Protein AF-A0A9Q0QW93-F1 (afdb_monomer_lite)

Radius of gyration: 27.36 Å; chains: 1; bounding box: 45×61×78 Å

Structure (mmCIF, N/CA/C/O backbone):
data_AF-A0A9Q0QW93-F1
#
_entry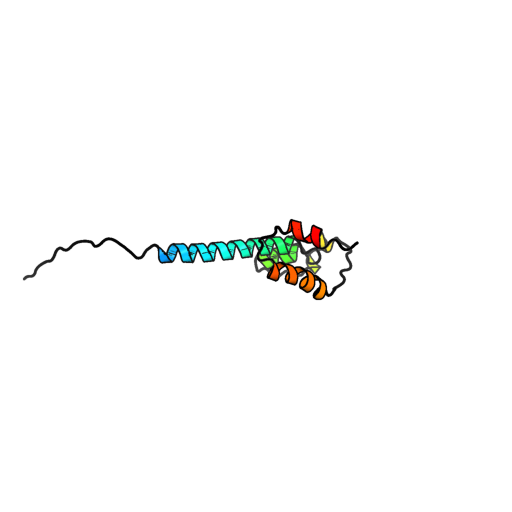.id   AF-A0A9Q0QW93-F1
#
loop_
_atom_site.group_PDB
_atom_site.id
_atom_site.type_symbol
_atom_site.label_atom_id
_atom_site.label_alt_id
_atom_site.label_comp_id
_atom_site.label_asym_id
_atom_site.label_entity_id
_atom_site.label_seq_id
_atom_site.pdbx_PDB_ins_code
_atom_site.Cartn_x
_atom_site.Cartn_y
_atom_site.Cartn_z
_atom_site.occupancy
_atom_site.B_iso_or_equiv
_atom_site.auth_seq_id
_atom_site.auth_comp_id
_atom_site.auth_asym_id
_atom_site.auth_atom_id
_atom_site.pdbx_PDB_model_num
ATOM 1 N N . MET A 1 1 ? 16.710 42.861 65.617 1.00 35.97 1 MET A N 1
ATOM 2 C CA . MET A 1 1 ? 15.443 43.367 65.050 1.00 35.97 1 MET A CA 1
ATOM 3 C C . MET A 1 1 ? 14.893 42.211 64.227 1.00 35.97 1 MET A C 1
ATOM 5 O O . MET A 1 1 ? 15.490 41.897 63.212 1.00 35.97 1 MET A O 1
ATOM 9 N N . SER A 1 2 ? 14.147 41.300 64.857 1.00 29.30 2 SER A N 1
ATOM 10 C CA . SER A 1 2 ? 12.666 41.293 64.875 1.00 29.30 2 SER A CA 1
ATOM 11 C C . SER A 1 2 ? 12.144 41.102 63.437 1.00 29.30 2 SER A C 1
ATOM 13 O O . SER A 1 2 ? 12.436 41.940 62.599 1.00 29.30 2 SER A O 1
ATOM 15 N N . SER A 1 3 ? 11.455 40.022 63.054 1.00 41.31 3 SER A N 1
ATOM 16 C CA . SER A 1 3 ? 10.348 39.364 63.760 1.00 41.31 3 SER A CA 1
ATOM 17 C C . SER A 1 3 ? 10.026 37.962 63.190 1.00 41.31 3 SER A C 1
ATOM 19 O O . SER A 1 3 ? 10.265 37.717 62.013 1.00 41.31 3 SER A O 1
ATOM 21 N N . GLN A 1 4 ? 9.510 37.084 64.070 1.00 38.50 4 GLN A N 1
ATOM 22 C CA . GLN A 1 4 ? 8.444 36.049 63.939 1.00 38.50 4 GLN A CA 1
ATOM 23 C C . GLN A 1 4 ? 8.010 35.645 62.505 1.00 38.50 4 GLN A C 1
ATOM 25 O O . GLN A 1 4 ? 7.741 36.512 61.690 1.00 38.50 4 GLN A O 1
ATOM 30 N N . GLY A 1 5 ? 7.859 34.378 62.095 1.00 37.66 5 GLY A N 1
ATOM 31 C CA . GLY A 1 5 ? 7.349 33.178 62.775 1.00 37.66 5 GLY A CA 1
ATOM 32 C C . GLY A 1 5 ? 5.989 32.786 62.158 1.00 37.66 5 GLY A C 1
ATOM 33 O O . GLY A 1 5 ? 5.157 33.670 62.029 1.00 37.66 5 GLY A O 1
ATOM 34 N N . VAL A 1 6 ? 5.782 31.515 61.761 1.00 33.12 6 VAL A N 1
ATOM 35 C CA . VAL A 1 6 ? 4.508 30.739 61.789 1.00 33.12 6 VAL A CA 1
ATOM 36 C C . VAL A 1 6 ? 4.752 29.327 61.229 1.00 33.12 6 VAL A C 1
ATOM 38 O O . VAL A 1 6 ? 5.350 29.140 60.172 1.00 33.12 6 VAL A O 1
ATOM 41 N N . ILE A 1 7 ? 4.290 28.342 61.994 1.00 46.88 7 ILE A N 1
ATOM 42 C CA . ILE A 1 7 ? 4.125 26.928 61.653 1.00 46.88 7 ILE A CA 1
ATOM 43 C C . ILE A 1 7 ? 2.704 26.790 61.102 1.00 46.88 7 ILE A C 1
ATOM 45 O O . ILE A 1 7 ? 1.801 27.250 61.784 1.00 46.88 7 ILE A O 1
ATOM 49 N N . GLU A 1 8 ? 2.482 26.122 59.970 1.00 30.92 8 GLU A N 1
ATOM 50 C CA . GLU A 1 8 ? 1.272 25.307 59.741 1.00 30.92 8 GLU A CA 1
ATOM 51 C C . GLU A 1 8 ? 1.501 24.405 58.517 1.00 30.92 8 GLU A C 1
ATOM 53 O O . GLU A 1 8 ? 1.900 24.854 57.448 1.00 30.92 8 GLU A O 1
ATOM 58 N N . GLN A 1 9 ? 1.625 23.101 58.757 1.00 39.78 9 GLN A N 1
ATOM 59 C CA . GLN A 1 9 ? 0.599 22.092 58.474 1.00 39.78 9 GLN A CA 1
ATOM 60 C C . GLN A 1 9 ? 0.320 21.875 56.980 1.00 39.78 9 GLN A C 1
ATOM 62 O O . GLN A 1 9 ? -0.231 22.698 56.261 1.00 39.78 9 GLN A O 1
ATOM 67 N N . SER A 1 10 ? 0.703 20.678 56.542 1.00 46.97 10 SER A N 1
ATOM 68 C CA . SER A 1 10 ? 0.313 20.081 55.273 1.00 46.97 10 SER A CA 1
ATOM 69 C C . SER A 1 10 ? -1.211 19.941 55.177 1.00 46.97 10 SER A C 1
ATOM 71 O O . SER A 1 10 ? -1.831 19.467 56.129 1.00 46.97 10 SER A O 1
ATOM 73 N N . PRO A 1 11 ? -1.789 20.177 53.992 1.00 39.94 11 PRO A N 1
ATOM 74 C CA . PRO A 1 11 ? -2.917 19.399 53.521 1.00 39.94 11 PRO A CA 1
ATOM 75 C C . PRO A 1 11 ? -2.433 18.460 52.415 1.00 39.94 11 PRO A C 1
ATOM 77 O O . PRO A 1 11 ? -1.904 18.874 51.380 1.00 39.94 11 PRO A O 1
ATOM 80 N N . LEU A 1 12 ? -2.631 17.165 52.637 1.00 38.97 12 LEU A N 1
ATOM 81 C CA . LEU A 1 12 ? -2.646 16.171 51.576 1.00 38.97 12 LEU A CA 1
ATOM 82 C C . LEU A 1 12 ? -3.682 16.540 50.493 1.00 38.97 12 LEU A C 1
ATOM 84 O O . LEU A 1 12 ? -4.780 16.993 50.797 1.00 38.97 12 LEU A O 1
ATOM 88 N N . ALA A 1 13 ? -3.342 16.129 49.267 1.00 44.62 13 ALA A N 1
ATOM 89 C CA . ALA A 1 13 ? -4.226 15.699 48.178 1.00 44.62 13 ALA A CA 1
ATOM 90 C C . ALA A 1 13 ? -4.821 16.759 47.226 1.00 44.62 13 ALA A C 1
ATOM 92 O O . ALA A 1 13 ? -5.852 17.362 47.495 1.00 44.62 13 ALA A O 1
ATOM 93 N N . SER A 1 14 ? -4.283 16.794 45.996 1.00 50.50 14 SER A N 1
ATOM 94 C CA . SER A 1 14 ? -4.962 16.310 44.766 1.00 50.50 14 SER A CA 1
ATOM 95 C C . SER A 1 14 ? -4.516 17.103 43.530 1.00 50.50 14 SER A C 1
ATOM 97 O O . SER A 1 14 ? -5.065 18.154 43.234 1.00 50.50 14 SER A O 1
ATOM 99 N N . GLY A 1 15 ? -3.537 16.597 42.771 1.00 51.12 15 GLY A N 1
ATOM 100 C CA . GLY A 1 15 ? -3.145 17.250 41.507 1.00 51.12 15 GLY A CA 1
ATOM 101 C C . GLY A 1 15 ? -2.301 16.423 40.535 1.00 51.12 15 GLY A C 1
ATOM 102 O O . GLY A 1 15 ? -2.210 16.761 39.363 1.00 51.12 15 GLY A O 1
ATOM 103 N N . SER A 1 16 ? -1.728 15.297 40.960 1.00 55.38 16 SER A N 1
ATOM 104 C CA . SER A 1 16 ? -0.788 14.505 40.149 1.00 55.38 16 SER A CA 1
ATOM 105 C C . SER A 1 16 ? -1.412 13.337 39.369 1.00 55.38 16 SER A C 1
ATOM 107 O O . SER A 1 16 ? -0.691 12.591 38.714 1.00 55.38 16 SER A O 1
ATOM 109 N N . ARG A 1 17 ? -2.743 13.158 39.403 1.00 50.44 17 ARG A N 1
ATOM 110 C CA . ARG A 1 17 ? -3.424 12.048 38.699 1.00 50.44 17 ARG A CA 1
ATOM 111 C C . ARG A 1 17 ? -4.004 12.412 37.330 1.00 50.44 17 ARG A C 1
ATOM 113 O O . ARG A 1 17 ? -4.162 11.521 36.505 1.00 50.44 17 ARG A O 1
ATOM 120 N N . GLN A 1 18 ? -4.310 13.683 37.059 1.00 52.62 18 GLN A N 1
ATOM 121 C CA . GLN A 1 18 ? -4.936 14.073 35.783 1.00 52.62 18 GLN A CA 1
ATOM 122 C C . GLN A 1 18 ? -3.947 14.088 34.608 1.00 52.62 18 GLN A C 1
ATOM 124 O O . GLN A 1 18 ? -4.320 13.745 33.489 1.00 52.62 18 GLN A O 1
ATOM 129 N N . THR A 1 19 ? -2.675 14.405 34.854 1.00 56.62 19 THR A N 1
ATOM 130 C CA . THR A 1 19 ? -1.634 14.431 33.816 1.00 56.62 19 THR A CA 1
ATOM 131 C C . THR A 1 19 ? -1.207 13.035 33.359 1.00 56.62 19 THR A C 1
ATOM 133 O O . THR A 1 19 ? -0.885 12.859 32.186 1.00 56.62 19 THR A O 1
ATOM 136 N N . SER A 1 20 ? -1.233 12.019 34.233 1.00 60.72 20 SER A N 1
ATOM 137 C CA . SER A 1 20 ? -0.768 10.673 33.858 1.00 60.72 20 SER A CA 1
ATOM 138 C C . SER A 1 20 ? -1.746 9.934 32.939 1.00 60.72 20 SER A C 1
ATOM 140 O O . SER A 1 20 ? -1.312 9.275 31.996 1.00 60.72 20 SER A O 1
ATOM 142 N N . VAL A 1 21 ? -3.058 10.091 33.149 1.00 64.88 21 VAL A N 1
ATOM 143 C CA . VAL A 1 21 ? -4.094 9.431 3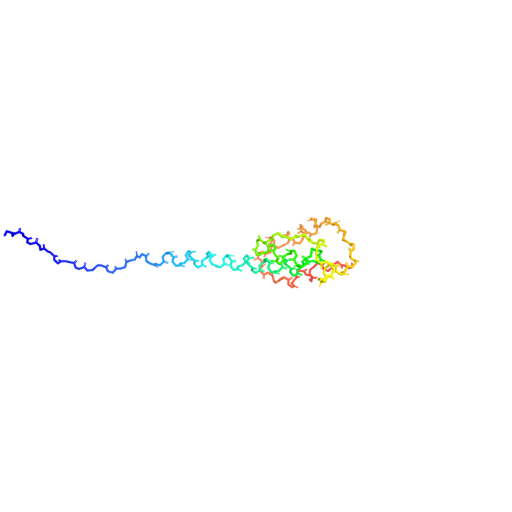2.333 1.00 64.88 21 VAL A CA 1
ATOM 144 C C . VAL A 1 21 ? -4.161 10.036 30.928 1.00 64.88 21 VAL A C 1
ATOM 146 O O . VAL A 1 21 ? -4.205 9.300 29.944 1.00 64.88 21 VAL A O 1
ATOM 149 N N . ALA A 1 22 ? -4.084 11.367 30.818 1.00 70.06 22 ALA A N 1
ATOM 150 C CA . ALA A 1 22 ? -4.048 12.054 29.526 1.00 70.06 22 ALA A CA 1
ATOM 151 C C . ALA A 1 22 ? -2.795 11.685 28.710 1.00 70.06 22 ALA A C 1
ATOM 153 O O . ALA A 1 22 ? -2.885 11.438 27.507 1.00 70.06 22 ALA A O 1
ATOM 154 N N . ASN A 1 23 ? -1.636 11.571 29.368 1.00 75.81 23 ASN A N 1
ATOM 155 C CA . ASN A 1 23 ? -0.408 11.104 28.723 1.00 75.81 23 ASN A CA 1
ATOM 156 C C . ASN A 1 23 ? -0.521 9.642 28.268 1.00 75.81 23 ASN A C 1
ATOM 158 O O . ASN A 1 23 ? -0.104 9.320 27.159 1.00 75.81 23 ASN A O 1
ATOM 162 N N . SER A 1 24 ? -1.135 8.769 29.074 1.00 82.00 24 SER A N 1
ATOM 163 C CA . SER A 1 24 ? -1.350 7.365 28.705 1.00 82.00 24 SER A CA 1
ATOM 164 C C . SER A 1 24 ? -2.247 7.207 27.473 1.00 82.00 24 SER A C 1
ATOM 166 O O . SER A 1 24 ? -1.992 6.324 26.657 1.00 82.00 24 SER A O 1
ATOM 168 N N . GLY A 1 25 ? -3.268 8.058 27.313 1.00 88.56 25 GLY A N 1
ATOM 169 C CA . GLY A 1 25 ? -4.140 8.048 26.133 1.00 88.56 25 GLY A CA 1
ATOM 170 C C . GLY A 1 25 ? -3.397 8.416 24.846 1.00 88.56 25 GLY A C 1
ATOM 171 O O . GLY A 1 25 ? -3.488 7.696 23.857 1.00 88.56 25 GLY A O 1
ATOM 172 N N . ARG A 1 26 ? -2.576 9.474 24.885 1.00 90.56 26 ARG A N 1
ATOM 173 C CA . ARG A 1 26 ? -1.761 9.908 23.732 1.00 90.56 26 ARG A CA 1
ATOM 174 C C . ARG A 1 26 ? -0.716 8.870 23.320 1.00 90.56 26 ARG A C 1
ATOM 176 O O . ARG A 1 26 ? -0.441 8.698 22.134 1.00 90.56 26 ARG A O 1
ATOM 183 N N . ILE A 1 27 ? -0.131 8.178 24.300 1.00 93.69 27 ILE A N 1
ATOM 184 C CA . ILE A 1 27 ? 0.814 7.082 24.048 1.00 93.69 27 ILE A CA 1
ATOM 185 C C . ILE A 1 27 ? 0.100 5.919 23.351 1.00 93.69 27 ILE A C 1
ATOM 187 O O . ILE A 1 27 ? 0.621 5.386 22.376 1.00 93.69 27 ILE A O 1
ATOM 191 N N . LEU A 1 28 ? -1.096 5.544 23.816 1.00 94.62 28 LEU A N 1
ATOM 192 C CA . LEU A 1 28 ? -1.883 4.481 23.193 1.00 94.62 28 LEU A CA 1
ATOM 193 C C . LEU A 1 28 ? -2.241 4.817 21.739 1.00 94.62 28 LEU A C 1
ATOM 195 O O . LEU A 1 28 ? -2.045 3.977 20.869 1.00 94.62 28 LEU A O 1
ATOM 199 N N . GLU A 1 29 ? -2.705 6.037 21.475 1.00 95.19 29 GLU A N 1
ATOM 200 C CA . GLU A 1 29 ? -3.023 6.510 20.122 1.00 95.19 29 GLU A CA 1
ATOM 201 C C . GLU A 1 29 ? -1.801 6.437 19.196 1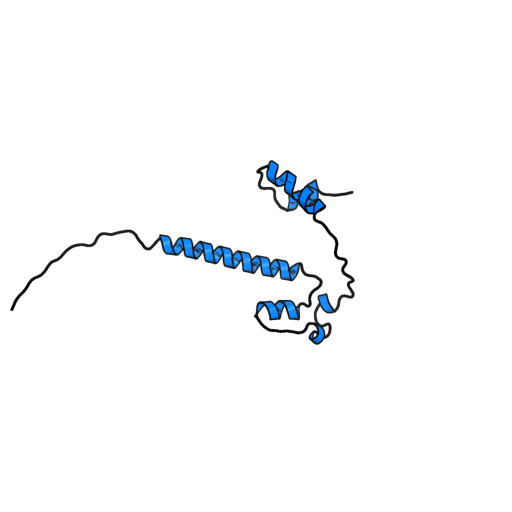.00 95.19 29 GLU A C 1
ATOM 203 O O . GLU A 1 29 ? -1.853 5.808 18.144 1.00 95.19 29 GLU A O 1
ATOM 208 N N . THR A 1 30 ? -0.653 6.949 19.651 1.00 95.75 30 THR A N 1
ATOM 209 C CA . THR A 1 30 ? 0.606 6.879 18.888 1.00 95.75 30 THR A CA 1
ATOM 210 C C . THR A 1 30 ? 1.022 5.432 18.599 1.00 95.75 30 THR A C 1
ATOM 212 O O . THR A 1 30 ? 1.487 5.115 17.504 1.00 95.75 30 THR A O 1
ATOM 215 N N . ASN A 1 31 ? 0.858 4.531 19.571 1.00 96.12 31 ASN A N 1
ATOM 216 C CA . ASN A 1 31 ? 1.181 3.116 19.397 1.00 96.12 31 ASN A CA 1
ATOM 217 C C . ASN A 1 31 ? 0.247 2.437 18.387 1.00 96.12 31 ASN A C 1
ATOM 219 O O . ASN A 1 31 ? 0.712 1.618 17.593 1.00 96.12 31 ASN A O 1
ATOM 223 N N . ILE A 1 32 ? -1.043 2.786 18.398 1.00 97.06 32 ILE A N 1
ATOM 224 C CA . ILE A 1 32 ? -2.023 2.301 17.420 1.00 97.06 32 ILE A CA 1
ATOM 225 C C . ILE A 1 32 ? -1.650 2.793 16.019 1.00 97.06 32 ILE A C 1
ATOM 227 O O . ILE A 1 32 ? -1.566 1.978 15.105 1.00 97.06 32 ILE A O 1
ATOM 231 N N . ASP A 1 33 ? -1.331 4.076 15.853 1.00 96.25 33 ASP A N 1
ATOM 232 C CA . ASP A 1 33 ? -0.916 4.631 14.560 1.00 96.25 33 ASP A CA 1
ATOM 233 C C . ASP A 1 33 ? 0.338 3.944 14.012 1.00 96.25 33 ASP A C 1
ATOM 235 O O . ASP A 1 33 ? 0.417 3.609 12.830 1.00 96.25 33 ASP A O 1
ATOM 239 N N . ASN A 1 34 ? 1.327 3.690 14.872 1.00 95.81 34 ASN A N 1
ATOM 240 C CA . ASN A 1 34 ? 2.546 2.985 14.482 1.00 95.81 34 ASN A CA 1
ATOM 241 C C . ASN A 1 34 ? 2.264 1.544 14.043 1.00 95.81 34 ASN A C 1
ATOM 243 O O . ASN A 1 34 ? 2.837 1.081 13.055 1.00 95.81 34 ASN A O 1
ATOM 247 N N . LEU A 1 35 ? 1.363 0.848 14.740 1.00 97.44 35 LEU A N 1
ATOM 248 C CA . LEU A 1 35 ? 0.925 -0.486 14.341 1.00 97.44 35 LEU A CA 1
ATOM 249 C C . LEU A 1 35 ? 0.216 -0.451 12.983 1.00 97.44 35 LEU A C 1
ATOM 251 O O . LEU A 1 35 ? 0.549 -1.245 12.105 1.00 97.44 35 LEU A O 1
ATOM 255 N N . LEU A 1 36 ? -0.718 0.484 12.785 1.00 97.06 36 LEU A N 1
ATOM 256 C CA . LEU A 1 36 ? -1.459 0.623 11.531 1.00 97.06 36 LEU A CA 1
ATOM 257 C C . LEU A 1 36 ? -0.534 0.948 10.352 1.00 97.06 36 LEU A C 1
ATOM 259 O O . LEU A 1 36 ? -0.709 0.380 9.279 1.00 97.06 36 LEU A O 1
ATOM 263 N N . ARG A 1 37 ? 0.513 1.759 10.554 1.00 96.44 37 ARG A N 1
ATOM 264 C CA . ARG A 1 37 ? 1.550 1.989 9.531 1.00 96.44 37 ARG A CA 1
ATOM 265 C C . ARG A 1 37 ? 2.264 0.701 9.124 1.00 96.44 37 ARG A C 1
ATOM 267 O O . ARG A 1 37 ? 2.546 0.515 7.943 1.00 96.44 37 ARG A O 1
ATOM 274 N N . MET A 1 38 ? 2.544 -0.191 10.075 1.00 97.81 38 MET A N 1
ATOM 275 C CA . MET A 1 38 ? 3.167 -1.482 9.772 1.00 97.81 38 MET A CA 1
ATOM 276 C C . MET A 1 38 ? 2.206 -2.415 9.022 1.00 97.81 38 MET A C 1
ATOM 278 O O . MET A 1 38 ? 2.629 -3.122 8.112 1.00 97.81 38 MET A O 1
ATOM 282 N N . VAL A 1 39 ? 0.908 -2.380 9.345 1.00 97.62 39 VAL A N 1
ATOM 283 C CA . VAL A 1 39 ? -0.122 -3.100 8.577 1.00 97.62 39 VAL A CA 1
ATOM 284 C C . VAL A 1 39 ? -0.162 -2.589 7.136 1.00 97.62 39 VAL A C 1
ATOM 286 O O . VAL A 1 39 ? -0.022 -3.387 6.214 1.00 97.62 39 VAL A O 1
ATOM 289 N N . SER A 1 40 ? -0.230 -1.269 6.936 1.00 96.88 40 SER A N 1
ATOM 290 C CA . SER A 1 40 ? -0.196 -0.653 5.603 1.00 96.88 40 SER A CA 1
ATOM 291 C C . SER A 1 40 ? 1.071 -1.005 4.820 1.00 96.88 40 SER A C 1
ATOM 293 O O . SER A 1 40 ? 0.997 -1.246 3.619 1.00 96.88 40 SER A O 1
ATOM 295 N N . TYR A 1 41 ? 2.231 -1.072 5.482 1.00 97.56 41 TYR A N 1
ATOM 296 C CA . TYR A 1 41 ? 3.466 -1.541 4.855 1.00 97.56 41 TYR A CA 1
ATOM 297 C C . TYR A 1 41 ? 3.329 -2.983 4.350 1.00 97.56 41 TYR A C 1
ATOM 299 O O . TYR A 1 41 ? 3.668 -3.254 3.201 1.00 97.56 41 TYR A O 1
ATOM 307 N N . CYS A 1 42 ? 2.821 -3.899 5.176 1.00 97.44 42 CYS A N 1
ATOM 308 C CA . CYS A 1 42 ? 2.667 -5.308 4.815 1.00 97.44 42 CYS A CA 1
ATOM 309 C C . CYS A 1 42 ? 1.642 -5.536 3.693 1.00 97.44 42 CYS A C 1
ATOM 311 O O . CYS A 1 42 ? 1.889 -6.356 2.811 1.00 97.44 42 CYS A O 1
ATOM 313 N N . GLU A 1 43 ? 0.511 -4.826 3.724 1.00 95.75 43 GLU A N 1
ATOM 314 C CA . GLU A 1 43 ? -0.581 -4.978 2.750 1.00 95.75 43 GLU A CA 1
ATOM 315 C C . GLU A 1 43 ? -0.272 -4.342 1.389 1.00 95.75 43 GLU A C 1
ATOM 317 O O . GLU A 1 43 ? -0.835 -4.759 0.382 1.00 95.75 43 GLU A O 1
ATOM 322 N N . ASN A 1 44 ? 0.642 -3.370 1.334 1.00 94.81 44 ASN A N 1
ATOM 323 C CA . ASN A 1 44 ? 1.057 -2.754 0.081 1.00 94.81 44 ASN A CA 1
ATOM 324 C C . ASN A 1 44 ? 1.949 -3.709 -0.728 1.00 94.81 44 ASN A C 1
ATOM 326 O O . ASN A 1 44 ? 3.092 -3.993 -0.362 1.00 94.81 44 ASN A O 1
ATOM 330 N N . ASP A 1 45 ? 1.445 -4.202 -1.849 1.00 93.38 45 ASP A N 1
ATOM 331 C CA . ASP A 1 45 ? 2.139 -5.103 -2.771 1.00 93.38 45 ASP A CA 1
ATOM 332 C C . ASP A 1 45 ? 2.665 -4.403 -4.037 1.00 93.38 45 ASP A C 1
ATOM 334 O O . ASP A 1 45 ? 3.252 -5.061 -4.900 1.00 93.38 45 ASP A O 1
ATOM 338 N N . VAL A 1 46 ? 2.519 -3.075 -4.112 1.00 93.38 46 VAL A N 1
ATOM 339 C CA . VAL A 1 46 ? 2.808 -2.256 -5.298 1.00 93.38 46 VAL A CA 1
ATOM 340 C C . VAL A 1 46 ? 4.083 -1.433 -5.124 1.00 93.38 46 VAL A C 1
ATOM 342 O O . VAL A 1 46 ? 4.999 -1.510 -5.944 1.00 93.38 46 VAL A O 1
ATOM 345 N N . ASP A 1 47 ? 4.173 -0.655 -4.049 1.00 95.62 47 ASP A N 1
ATOM 346 C CA . ASP A 1 47 ? 5.252 0.308 -3.849 1.00 95.62 47 ASP A CA 1
ATOM 347 C C . ASP A 1 47 ? 6.566 -0.377 -3.459 1.00 95.62 47 ASP A C 1
ATOM 349 O O . ASP A 1 47 ? 6.602 -1.407 -2.782 1.00 95.62 47 ASP A O 1
ATOM 353 N N . CYS A 1 48 ? 7.692 0.215 -3.860 1.00 96.94 48 CYS A N 1
ATOM 354 C CA . CYS A 1 48 ? 9.016 -0.305 -3.530 1.00 96.94 48 CYS A CA 1
ATOM 355 C C . CYS A 1 48 ? 9.218 -0.417 -2.007 1.00 96.94 48 CYS A C 1
ATOM 357 O O . CYS A 1 48 ? 9.054 0.558 -1.273 1.00 96.94 48 CYS A O 1
ATOM 359 N N . ARG A 1 49 ? 9.679 -1.579 -1.521 1.00 97.81 49 ARG A N 1
ATOM 360 C CA . ARG A 1 49 ? 9.927 -1.788 -0.083 1.00 97.81 49 ARG A CA 1
ATOM 361 C C . ARG A 1 49 ? 10.981 -0.841 0.481 1.00 97.81 49 ARG A C 1
ATOM 363 O O . ARG A 1 49 ? 10.804 -0.352 1.592 1.00 97.81 49 ARG A O 1
ATOM 370 N N . CYS A 1 50 ? 12.049 -0.577 -0.274 1.00 97.94 50 CYS A N 1
ATOM 371 C CA . CYS A 1 50 ? 13.111 0.342 0.139 1.00 97.94 50 CYS A CA 1
ATOM 372 C C . CYS A 1 50 ? 12.574 1.769 0.265 1.00 97.94 50 CYS A C 1
ATOM 374 O O . CYS A 1 50 ? 12.843 2.439 1.254 1.00 97.94 50 CYS A O 1
ATOM 376 N N . PHE A 1 51 ? 11.749 2.199 -0.693 1.00 98.00 51 PHE A N 1
ATOM 377 C CA . PHE A 1 51 ? 11.089 3.499 -0.635 1.00 98.00 51 PHE A CA 1
ATOM 378 C C . PHE A 1 51 ? 10.218 3.640 0.616 1.00 98.00 51 PHE A C 1
ATOM 380 O O . PHE A 1 51 ? 10.391 4.592 1.370 1.00 98.00 51 PHE A O 1
ATOM 387 N N . LEU A 1 52 ? 9.331 2.673 0.875 1.00 97.94 52 LEU A N 1
ATOM 388 C CA . LEU A 1 52 ? 8.429 2.718 2.029 1.00 97.94 52 LEU A CA 1
ATOM 389 C C . LEU A 1 52 ? 9.183 2.734 3.369 1.00 97.94 52 LEU A C 1
ATOM 391 O O . LEU A 1 52 ? 8.806 3.471 4.278 1.00 97.94 52 LEU A O 1
ATOM 395 N N . GLN A 1 53 ? 10.256 1.946 3.493 1.00 97.69 53 GLN A N 1
ATOM 396 C CA . GLN A 1 53 ? 11.091 1.927 4.699 1.00 97.69 53 GLN A CA 1
ATOM 397 C C . GLN A 1 53 ? 11.799 3.267 4.919 1.00 97.69 53 GLN A C 1
ATOM 399 O O . GLN A 1 53 ? 11.757 3.806 6.020 1.00 97.69 53 GLN A O 1
ATOM 404 N N . LEU A 1 54 ? 12.420 3.828 3.881 1.00 97.81 54 LEU A N 1
ATOM 405 C CA . LEU A 1 54 ? 13.169 5.082 3.988 1.00 97.81 54 LEU A CA 1
ATOM 406 C C . LEU A 1 54 ? 12.232 6.270 4.234 1.00 97.81 54 LEU A C 1
ATOM 408 O O . LEU A 1 54 ? 12.516 7.110 5.086 1.00 97.81 54 LEU A O 1
ATOM 412 N N . LEU A 1 55 ? 11.053 6.270 3.605 1.00 96.69 55 LEU A N 1
ATOM 413 C CA . LEU A 1 55 ? 9.997 7.242 3.877 1.00 96.69 55 LEU A CA 1
ATOM 414 C C . LEU A 1 55 ? 9.562 7.218 5.350 1.00 96.69 55 LEU A C 1
ATOM 416 O O . LEU A 1 55 ? 9.360 8.278 5.939 1.00 96.69 55 LEU A O 1
ATOM 420 N N . HIS A 1 56 ? 9.454 6.034 5.964 1.00 95.38 56 HIS A N 1
ATOM 421 C CA . HIS A 1 56 ? 9.130 5.906 7.389 1.00 95.38 56 HIS A CA 1
ATOM 422 C C . HIS A 1 56 ? 10.172 6.588 8.293 1.00 95.38 56 HIS A C 1
ATOM 424 O O . HIS A 1 56 ? 9.807 7.168 9.314 1.00 95.38 56 HIS A O 1
ATOM 430 N N . PHE A 1 57 ? 11.447 6.583 7.893 1.00 96.94 57 PHE A N 1
ATOM 431 C CA . PHE A 1 57 ? 12.532 7.288 8.586 1.00 96.94 57 PHE A CA 1
ATOM 432 C C . PHE A 1 57 ? 12.699 8.756 8.154 1.00 96.94 57 PHE A C 1
ATOM 434 O O . PHE A 1 57 ? 13.588 9.445 8.651 1.00 96.94 57 PHE A O 1
ATOM 441 N N . GLY A 1 58 ? 11.837 9.263 7.266 1.00 97.00 58 GLY A N 1
ATOM 442 C CA . GLY A 1 58 ? 11.902 10.635 6.756 1.00 97.00 58 GLY A CA 1
ATOM 443 C C . GLY A 1 58 ? 12.977 10.857 5.688 1.00 97.00 58 GLY A C 1
ATOM 444 O O . GLY A 1 58 ? 13.300 12.002 5.369 1.00 97.00 58 GLY A O 1
ATOM 445 N N . GLU A 1 59 ? 13.525 9.784 5.1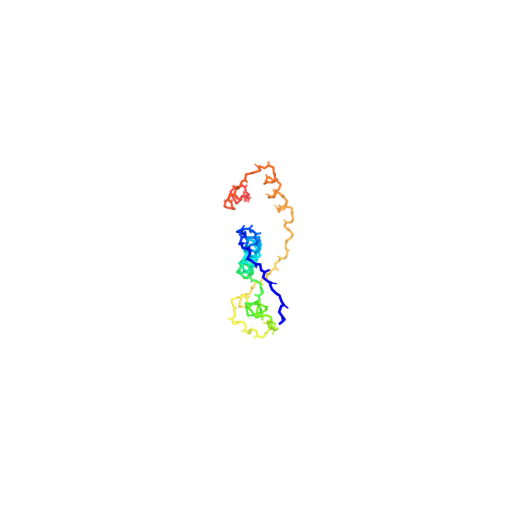21 1.00 97.81 59 GLU A N 1
ATOM 446 C CA . GLU A 1 59 ? 14.523 9.838 4.060 1.00 97.81 59 GLU A CA 1
ATOM 447 C C . GLU A 1 59 ? 13.865 9.843 2.674 1.00 97.81 59 GLU A C 1
ATOM 449 O O . GLU A 1 59 ? 12.860 9.177 2.417 1.00 97.81 59 GLU A O 1
ATOM 454 N N . LYS A 1 60 ? 14.445 10.616 1.749 1.00 96.19 60 LYS A N 1
ATOM 455 C CA . LYS A 1 60 ? 14.008 10.648 0.349 1.00 96.19 60 LYS A CA 1
ATOM 456 C C . LYS A 1 60 ? 14.721 9.547 -0.426 1.00 96.19 60 LYS A C 1
ATOM 458 O O . LYS A 1 60 ? 15.946 9.484 -0.411 1.00 96.19 60 LYS A O 1
ATOM 463 N N . PHE A 1 61 ? 13.960 8.743 -1.157 1.00 97.62 61 PHE A N 1
ATOM 464 C CA . PHE A 1 61 ? 14.483 7.668 -1.992 1.00 97.62 61 PHE A CA 1
ATOM 465 C C . PHE A 1 61 ? 13.719 7.614 -3.312 1.00 97.62 61 PHE A C 1
ATOM 467 O O . PHE A 1 61 ? 12.496 7.734 -3.313 1.00 97.62 61 PHE A O 1
ATOM 474 N N . ASP A 1 62 ? 14.427 7.430 -4.425 1.00 97.44 62 ASP A N 1
ATOM 475 C CA . ASP A 1 62 ? 13.803 7.168 -5.720 1.00 97.44 62 ASP A CA 1
ATOM 476 C C . ASP A 1 62 ? 13.674 5.642 -5.918 1.00 97.44 62 ASP A C 1
ATOM 478 O O . ASP A 1 62 ? 14.695 4.948 -5.983 1.00 97.44 62 ASP A O 1
ATOM 482 N N . PRO A 1 63 ? 12.448 5.090 -6.038 1.00 95.69 63 PRO A N 1
ATOM 483 C CA . PRO A 1 63 ? 12.219 3.672 -6.313 1.00 95.69 63 PRO A CA 1
ATOM 484 C C . PRO A 1 63 ? 12.999 3.119 -7.513 1.00 95.69 63 PRO A C 1
ATOM 486 O O . PRO A 1 63 ? 13.328 1.930 -7.523 1.00 95.69 63 PRO A O 1
ATOM 489 N N . THR A 1 64 ? 13.336 3.950 -8.507 1.00 95.62 64 THR A N 1
ATOM 490 C CA . THR A 1 64 ? 14.141 3.526 -9.664 1.00 95.62 64 THR A CA 1
ATOM 491 C C . THR A 1 64 ? 15.550 3.080 -9.259 1.00 95.62 64 THR A C 1
ATOM 493 O O . THR A 1 64 ? 16.134 2.212 -9.911 1.00 95.62 64 THR A O 1
ATOM 496 N N . ASN A 1 65 ? 16.072 3.578 -8.132 1.00 97.38 65 ASN A N 1
ATOM 497 C CA . ASN A 1 65 ? 17.361 3.174 -7.572 1.00 97.38 65 ASN A CA 1
ATOM 498 C C . ASN A 1 65 ? 17.311 1.846 -6.799 1.00 97.38 65 ASN A C 1
ATOM 500 O O . ASN A 1 65 ? 18.357 1.344 -6.399 1.00 97.38 65 ASN A O 1
ATOM 504 N N . CYS A 1 66 ? 16.136 1.230 -6.613 1.00 97.12 66 CYS A N 1
ATOM 505 C CA . CYS A 1 66 ? 16.024 -0.072 -5.943 1.00 97.12 66 CYS A CA 1
ATOM 506 C C . CYS A 1 66 ? 16.754 -1.191 -6.701 1.00 97.12 66 CYS A C 1
ATOM 508 O O . CYS A 1 66 ? 17.207 -2.156 -6.087 1.00 97.12 66 CYS A O 1
ATOM 510 N N . GLY A 1 67 ? 16.843 -1.103 -8.034 1.00 95.81 67 GLY A N 1
ATOM 511 C CA . GLY A 1 67 ? 17.513 -2.126 -8.843 1.00 95.81 67 GLY A CA 1
ATOM 512 C C . GLY A 1 67 ? 16.859 -3.511 -8.749 1.00 95.81 67 GLY A C 1
ATOM 513 O O . GLY A 1 67 ? 17.549 -4.517 -8.868 1.00 95.81 67 GLY A O 1
ATOM 514 N N . LYS A 1 68 ? 15.539 -3.569 -8.509 1.00 95.25 68 LYS A N 1
ATOM 515 C CA . LYS A 1 68 ? 14.764 -4.815 -8.329 1.00 95.25 68 LYS A CA 1
ATOM 516 C C . LYS A 1 68 ? 15.295 -5.719 -7.205 1.00 95.25 68 LYS A C 1
ATOM 518 O O . LYS A 1 68 ? 15.269 -6.936 -7.318 1.00 95.25 68 LYS A O 1
ATOM 523 N N . THR A 1 69 ? 15.773 -5.128 -6.113 1.00 96.62 69 THR A N 1
ATOM 524 C CA . THR A 1 69 ? 16.299 -5.880 -4.957 1.00 96.62 69 THR A CA 1
ATOM 525 C C . THR A 1 69 ? 15.237 -6.236 -3.914 1.00 96.62 69 THR A C 1
ATOM 527 O O . THR A 1 69 ? 15.493 -7.067 -3.047 1.00 96.62 69 THR A O 1
ATOM 530 N N . CYS A 1 70 ? 14.037 -5.648 -3.992 1.00 97.06 70 CYS A N 1
ATOM 531 C CA . CYS A 1 70 ? 12.900 -6.014 -3.145 1.00 97.06 70 CYS A CA 1
ATOM 532 C C . CYS A 1 70 ? 11.845 -6.832 -3.900 1.00 97.06 70 CYS A C 1
ATOM 534 O O . CYS A 1 70 ? 11.808 -6.838 -5.133 1.00 97.06 70 CYS A O 1
ATOM 536 N N . ASP A 1 71 ? 10.961 -7.498 -3.156 1.00 95.81 71 ASP A N 1
ATOM 537 C CA . ASP A 1 71 ? 9.916 -8.359 -3.708 1.00 95.81 71 ASP A CA 1
ATOM 538 C C . ASP A 1 71 ? 8.936 -7.584 -4.602 1.00 95.81 71 ASP A C 1
ATOM 540 O O . ASP A 1 71 ? 8.671 -8.022 -5.717 1.00 95.81 71 ASP A O 1
ATOM 544 N N . ASN A 1 72 ? 8.461 -6.409 -4.176 1.00 95.75 72 ASN A N 1
ATOM 545 C CA . ASN A 1 72 ? 7.517 -5.604 -4.960 1.00 95.75 72 ASN A CA 1
ATOM 546 C C . ASN A 1 72 ? 8.116 -5.148 -6.302 1.00 95.75 72 ASN A C 1
ATOM 548 O O . ASN A 1 72 ? 7.480 -5.305 -7.337 1.00 95.75 72 ASN A O 1
ATOM 552 N N . CYS A 1 73 ? 9.373 -4.689 -6.331 1.00 95.12 73 CYS A N 1
ATOM 553 C CA . CYS A 1 73 ? 10.034 -4.299 -7.586 1.00 95.12 73 CYS A CA 1
ATOM 554 C C . CYS A 1 73 ? 10.463 -5.491 -8.460 1.00 95.12 73 CYS A C 1
ATOM 556 O O . CYS A 1 73 ? 10.728 -5.314 -9.650 1.00 95.12 73 CYS A O 1
ATOM 558 N N . SER A 1 74 ? 10.590 -6.685 -7.874 1.00 94.75 74 SER A N 1
ATOM 559 C CA . SER A 1 74 ? 10.921 -7.914 -8.609 1.00 94.75 74 SER A CA 1
ATOM 560 C C . SER A 1 74 ? 9.699 -8.529 -9.285 1.00 94.75 74 SER A C 1
ATOM 562 O O . SER A 1 74 ? 9.832 -9.198 -10.310 1.00 94.75 74 SER A O 1
ATOM 564 N N . LYS A 1 75 ? 8.508 -8.312 -8.721 1.00 90.25 75 LYS A N 1
ATOM 565 C CA . LYS A 1 75 ? 7.243 -8.789 -9.277 1.00 90.25 75 LYS A CA 1
ATOM 566 C C . LYS A 1 75 ? 6.921 -8.039 -10.574 1.00 90.25 75 LYS A C 1
ATOM 568 O O . LYS A 1 75 ? 6.958 -6.815 -10.635 1.00 90.25 75 LYS A O 1
ATOM 573 N N . ALA A 1 76 ? 6.550 -8.779 -11.616 1.00 73.56 76 ALA A N 1
ATOM 574 C CA . ALA A 1 76 ? 5.953 -8.219 -12.826 1.00 73.56 76 ALA A CA 1
ATOM 575 C C . ALA A 1 76 ? 4.426 -8.174 -12.656 1.00 73.56 76 ALA A C 1
ATOM 577 O O . ALA A 1 76 ? 3.710 -8.992 -13.229 1.00 73.56 76 ALA A O 1
ATOM 578 N N . LEU A 1 77 ? 3.934 -7.277 -11.797 1.00 77.25 77 LEU A N 1
ATOM 579 C CA . LEU A 1 77 ? 2.500 -7.124 -11.540 1.00 77.25 77 LEU A CA 1
ATOM 580 C C . LEU A 1 77 ? 1.928 -5.945 -12.325 1.00 77.25 77 LEU A C 1
ATOM 582 O O . LEU A 1 77 ? 2.451 -4.835 -12.277 1.00 77.25 77 LEU A O 1
ATOM 586 N N . SER A 1 78 ? 0.817 -6.185 -13.018 1.00 80.38 78 SER A N 1
ATOM 587 C CA . SER A 1 78 ? -0.075 -5.133 -13.498 1.00 80.38 78 SER A CA 1
ATOM 588 C C . SER A 1 78 ? -1.166 -4.912 -12.455 1.00 80.38 78 SER A C 1
ATOM 590 O O . SER A 1 78 ? -1.959 -5.821 -12.204 1.00 80.38 78 SER A O 1
ATOM 592 N N . CYS A 1 79 ? -1.220 -3.724 -11.858 1.00 82.69 79 CYS A N 1
ATOM 593 C CA . CYS A 1 79 ? -2.323 -3.346 -10.977 1.00 82.69 79 CYS A CA 1
ATOM 594 C C . CYS A 1 79 ? -3.454 -2.710 -11.786 1.00 82.69 79 CYS A C 1
ATOM 596 O O . CYS A 1 79 ? -3.205 -1.941 -12.714 1.00 82.69 79 CYS A O 1
ATOM 598 N N . ILE A 1 80 ? -4.693 -3.029 -11.415 1.00 88.19 80 ILE A N 1
ATOM 599 C CA . ILE A 1 80 ? -5.891 -2.355 -11.912 1.00 88.19 80 ILE A CA 1
ATOM 600 C C . ILE A 1 80 ? -6.556 -1.631 -10.750 1.00 88.19 80 ILE A C 1
ATOM 602 O O . ILE A 1 80 ? -6.788 -2.215 -9.692 1.00 88.19 80 ILE A O 1
ATOM 606 N N . GLU A 1 81 ? -6.866 -0.357 -10.947 1.00 90.75 81 GLU A N 1
ATOM 607 C CA . GLU A 1 81 ? -7.685 0.380 -9.997 1.00 90.75 81 GLU A CA 1
ATOM 608 C C . GLU A 1 81 ? -9.142 -0.049 -10.173 1.00 90.75 81 GLU A C 1
ATOM 610 O O . GLU A 1 81 ? -9.662 -0.113 -11.291 1.00 90.75 81 GLU A O 1
ATOM 615 N N . LYS A 1 82 ? -9.796 -0.394 -9.066 1.00 92.88 82 LYS A N 1
ATOM 616 C CA . LYS A 1 82 ? -11.187 -0.832 -9.060 1.00 92.88 82 LYS A CA 1
ATOM 617 C C . LYS A 1 82 ? -11.945 -0.055 -8.002 1.00 92.88 82 LYS A C 1
ATOM 619 O O . LYS A 1 82 ? -11.575 -0.082 -6.832 1.00 92.88 82 LYS A O 1
ATOM 624 N N . ASP A 1 83 ? -13.043 0.569 -8.411 1.00 94.00 83 ASP A N 1
ATOM 625 C CA . ASP A 1 83 ? -13.981 1.159 -7.468 1.00 94.00 83 ASP A CA 1
ATOM 626 C C . ASP A 1 83 ? -14.698 0.048 -6.682 1.00 94.00 83 ASP A C 1
ATOM 628 O O . ASP A 1 83 ? -15.324 -0.853 -7.249 1.00 94.00 83 ASP A O 1
ATOM 632 N N . VAL A 1 84 ? -14.564 0.099 -5.358 1.00 92.62 84 VAL A N 1
ATOM 633 C CA . VAL A 1 84 ? -15.182 -0.831 -4.402 1.00 92.62 84 VAL A CA 1
ATOM 634 C C . VAL A 1 84 ? -16.153 -0.122 -3.453 1.00 92.62 84 VAL A C 1
ATOM 636 O O . VAL A 1 84 ? -16.563 -0.705 -2.448 1.00 92.62 84 VAL A O 1
ATOM 639 N N . THR A 1 85 ? -16.555 1.116 -3.764 1.00 94.88 85 THR A N 1
ATOM 640 C CA . THR A 1 85 ? -17.417 1.955 -2.913 1.00 94.88 85 THR A CA 1
ATOM 641 C C . THR A 1 85 ? -18.732 1.264 -2.560 1.00 94.88 85 THR A C 1
ATOM 643 O O . THR A 1 85 ? -19.119 1.221 -1.391 1.00 94.88 85 THR A O 1
ATOM 646 N N . ASP A 1 86 ? -19.410 0.663 -3.540 1.00 92.25 86 ASP A N 1
ATOM 647 C CA . ASP A 1 86 ? -20.691 -0.011 -3.301 1.00 92.25 86 ASP A CA 1
ATOM 648 C C . ASP A 1 86 ? -20.537 -1.289 -2.471 1.00 92.25 86 ASP A C 1
ATOM 650 O O . ASP A 1 86 ? -21.351 -1.556 -1.586 1.00 92.25 86 ASP A O 1
ATOM 654 N N . ILE A 1 87 ? -19.448 -2.036 -2.680 1.00 88.62 87 ILE A N 1
ATOM 655 C CA . ILE A 1 87 ? -19.117 -3.218 -1.870 1.00 88.62 87 ILE A CA 1
ATOM 656 C C . ILE A 1 87 ? -18.902 -2.796 -0.411 1.00 88.62 87 ILE A C 1
ATOM 658 O O . ILE A 1 87 ? -19.473 -3.397 0.501 1.00 88.62 87 ILE A O 1
ATOM 662 N N . ALA A 1 88 ? -18.128 -1.731 -0.186 1.00 90.00 88 ALA A N 1
ATOM 663 C CA . ALA A 1 88 ? -17.875 -1.189 1.144 1.00 90.00 88 ALA A CA 1
ATOM 664 C C . ALA A 1 88 ? -19.162 -0.685 1.818 1.00 90.00 88 ALA A C 1
ATOM 666 O O . ALA A 1 88 ? -19.383 -0.945 3.000 1.00 90.00 88 ALA A O 1
ATOM 667 N N . ARG A 1 89 ? -20.045 -0.014 1.069 1.00 90.06 89 ARG A N 1
ATOM 668 C CA . ARG A 1 89 ? -21.343 0.459 1.572 1.00 90.06 89 ARG A CA 1
ATOM 669 C C . ARG A 1 89 ? -22.203 -0.698 2.067 1.00 90.06 89 ARG A C 1
ATOM 671 O O . ARG A 1 89 ? -22.649 -0.677 3.214 1.00 90.06 89 ARG A O 1
ATOM 678 N N . HIS A 1 90 ? -22.364 -1.720 1.228 1.00 85.88 90 HIS A N 1
ATOM 679 C CA . HIS A 1 90 ? -23.132 -2.913 1.561 1.00 85.88 90 HIS A CA 1
ATOM 680 C C . HIS A 1 90 ? -22.564 -3.613 2.806 1.00 85.88 90 HIS A C 1
ATOM 682 O O . HIS A 1 90 ? -23.328 -4.041 3.660 1.00 85.88 90 HIS A O 1
ATOM 688 N N . LEU A 1 91 ? -21.239 -3.667 2.965 1.00 83.88 91 LEU A N 1
ATOM 689 C CA . LEU A 1 91 ? -20.587 -4.238 4.149 1.00 83.88 91 LEU A CA 1
ATOM 690 C C . LEU A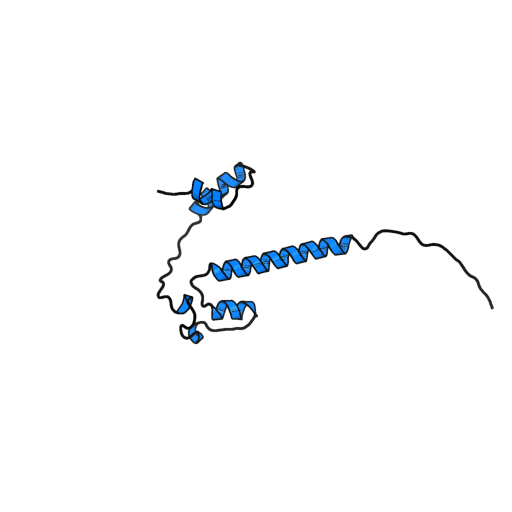 1 91 ? -20.857 -3.456 5.445 1.00 83.88 91 LEU A C 1
ATOM 692 O O . LEU A 1 91 ? -21.043 -4.051 6.507 1.00 83.88 91 LEU A O 1
ATOM 696 N N . VAL A 1 92 ? -20.855 -2.125 5.374 1.00 85.25 92 VAL A N 1
ATOM 697 C CA . VAL A 1 92 ? -20.922 -1.248 6.554 1.00 85.25 92 VAL A CA 1
ATOM 698 C C . VAL A 1 92 ? -22.356 -1.040 7.051 1.00 85.25 92 VAL A C 1
ATOM 700 O O . VAL A 1 92 ? -22.572 -0.898 8.257 1.00 85.25 92 VAL A O 1
ATOM 703 N N . GLU A 1 93 ? -23.346 -1.013 6.158 1.00 85.50 93 GLU A N 1
ATOM 704 C CA . GLU A 1 93 ? -24.754 -0.772 6.512 1.00 85.50 93 GLU A CA 1
ATOM 705 C C . GLU A 1 93 ? -25.310 -1.764 7.558 1.00 85.50 93 GLU A C 1
ATOM 707 O O . GLU A 1 93 ? -25.815 -1.308 8.592 1.00 85.50 93 GLU A O 1
ATOM 712 N N . PRO A 1 94 ? -25.157 -3.096 7.401 1.00 79.25 94 PRO A N 1
ATOM 713 C CA . PRO A 1 94 ? -25.625 -4.067 8.386 1.00 79.25 94 PRO A CA 1
ATOM 714 C C . PRO A 1 94 ? -24.966 -3.889 9.755 1.00 79.25 94 PRO A C 1
ATOM 716 O O . PRO A 1 94 ? -25.645 -3.999 10.779 1.00 79.25 94 PRO A O 1
ATOM 719 N N . MET A 1 95 ? -23.671 -3.559 9.794 1.00 78.62 95 MET A N 1
ATOM 720 C CA . MET A 1 95 ? -22.927 -3.385 11.047 1.00 78.62 95 MET A CA 1
ATOM 721 C C . MET A 1 95 ? -23.438 -2.208 11.873 1.00 78.62 95 MET A C 1
ATOM 723 O O . MET A 1 95 ? -23.531 -2.304 13.095 1.00 78.62 95 MET A O 1
ATOM 727 N N . LYS A 1 96 ? -23.832 -1.115 11.208 1.00 80.50 96 LYS A N 1
ATOM 728 C CA . LYS A 1 96 ? -24.441 0.044 11.876 1.00 80.50 96 LYS A CA 1
ATOM 729 C C . LYS A 1 96 ? -25.765 -0.315 12.555 1.00 80.50 96 LYS A C 1
ATOM 731 O O . LYS A 1 96 ? -26.081 0.251 13.595 1.00 80.50 96 LYS A O 1
ATOM 736 N N . SER A 1 97 ? -26.525 -1.250 11.980 1.00 74.44 97 SER A N 1
ATOM 737 C CA . SER A 1 97 ? -27.846 -1.645 12.488 1.00 74.44 97 SER A CA 1
ATOM 738 C C . SER A 1 97 ? -27.807 -2.677 13.622 1.00 74.44 97 SER A C 1
ATOM 740 O O . SER A 1 97 ? -28.705 -2.692 14.458 1.00 74.44 97 SER A O 1
ATOM 742 N N . THR A 1 98 ? -26.781 -3.536 13.677 1.00 68.12 98 THR A N 1
ATOM 743 C CA . THR A 1 98 ? -26.753 -4.683 14.605 1.00 68.12 98 THR A CA 1
ATOM 744 C C . THR A 1 98 ? -26.237 -4.337 15.999 1.00 68.12 98 THR A C 1
ATOM 746 O O . THR A 1 98 ? -26.505 -5.092 16.929 1.00 68.12 98 THR A O 1
ATOM 749 N N . GLY A 1 99 ? -25.491 -3.237 16.175 1.00 65.62 99 GLY A N 1
ATOM 750 C CA . GLY A 1 99 ? -24.915 -2.832 17.472 1.00 65.62 99 GLY A CA 1
ATOM 751 C C . GLY A 1 99 ? -23.990 -3.877 18.123 1.00 65.62 99 GLY A C 1
ATOM 752 O O . GLY A 1 99 ? -23.561 -3.707 19.263 1.00 65.62 99 GLY A O 1
ATOM 753 N N . GLN A 1 100 ? -23.697 -4.972 17.417 1.00 68.19 100 GLN A N 1
ATOM 754 C CA . GLN A 1 100 ? -22.937 -6.113 17.898 1.00 68.19 100 GLN A CA 1
ATOM 755 C C . GLN A 1 100 ? -21.472 -5.977 17.499 1.00 68.19 100 GLN A C 1
ATOM 757 O O . GLN A 1 100 ? -21.144 -5.698 16.346 1.00 68.19 100 GLN A O 1
ATOM 762 N N . GLN A 1 101 ? -20.592 -6.257 18.457 1.00 66.06 101 GLN A N 1
ATOM 763 C CA . GLN A 1 101 ? -19.159 -6.366 18.219 1.00 66.06 101 GLN A CA 1
ATOM 764 C C . GLN A 1 101 ? -18.864 -7.711 17.558 1.00 66.06 101 GLN A C 1
ATOM 766 O O . GLN A 1 101 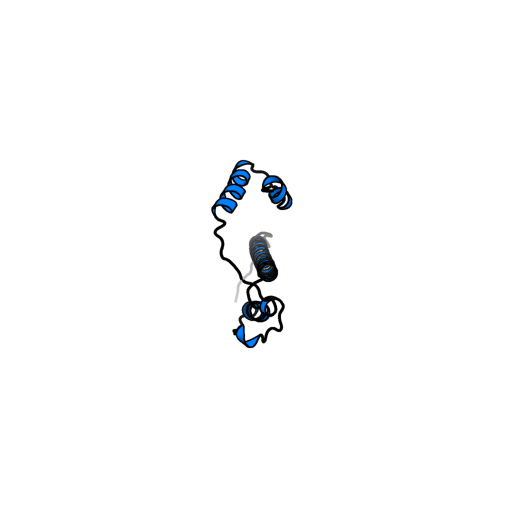? -18.639 -8.722 18.223 1.00 66.06 101 GLN A O 1
ATOM 771 N N . ASN A 1 102 ? -18.905 -7.727 16.230 1.00 70.19 102 ASN A N 1
ATOM 772 C CA . ASN A 1 102 ? -18.579 -8.906 15.445 1.00 70.19 102 ASN A CA 1
ATOM 773 C C . ASN A 1 102 ? -17.081 -8.927 15.123 1.00 70.19 102 ASN A C 1
ATOM 775 O O . ASN A 1 102 ? -16.504 -7.924 14.711 1.00 70.19 102 ASN A O 1
ATOM 779 N N . SER A 1 103 ? -16.446 -10.090 15.288 1.00 78.62 103 SER A N 1
ATOM 780 C CA . SER A 1 103 ? -15.066 -10.296 14.834 1.00 78.62 103 SER A CA 1
ATOM 781 C C . SER A 1 103 ? -14.967 -10.072 13.322 1.00 78.62 103 SER A C 1
ATOM 783 O O . SER A 1 103 ? -15.870 -10.461 12.578 1.00 78.62 103 SER A O 1
ATOM 785 N N . SER A 1 104 ? -13.842 -9.534 12.844 1.00 73.88 104 SER A N 1
ATOM 786 C CA . SER A 1 104 ? -13.559 -9.384 11.408 1.00 73.88 104 SER A CA 1
ATOM 787 C C . SER A 1 104 ? -13.679 -10.706 10.637 1.00 73.88 104 SER A C 1
ATOM 789 O O . SER A 1 104 ? -14.094 -10.710 9.481 1.00 73.88 104 SER A O 1
ATOM 791 N N . ALA A 1 105 ? -13.444 -11.851 11.290 1.00 75.56 105 ALA A N 1
ATOM 792 C CA . ALA A 1 105 ? -13.638 -13.186 10.715 1.00 75.56 105 ALA A CA 1
ATOM 793 C C . ALA A 1 105 ? -15.109 -13.528 10.389 1.00 75.56 105 ALA A C 1
ATOM 795 O O . ALA A 1 105 ? -15.383 -14.516 9.702 1.00 75.56 105 ALA A O 1
ATOM 796 N N . HIS A 1 106 ? -16.069 -12.750 10.892 1.00 74.56 106 HIS A N 1
ATOM 797 C CA . HIS A 1 106 ? -17.488 -12.902 10.581 1.00 74.56 106 HIS A CA 1
ATOM 798 C C . HIS A 1 106 ? -17.840 -12.313 9.206 1.00 74.56 106 HIS A C 1
ATOM 800 O O . HIS A 1 106 ? -18.726 -12.828 8.528 1.00 74.56 106 HIS A O 1
ATOM 806 N N . ILE A 1 107 ? -17.095 -11.302 8.748 1.00 72.31 107 ILE A N 1
ATOM 807 C CA . ILE A 1 107 ? -17.387 -10.567 7.512 1.00 72.31 107 ILE A CA 1
ATOM 808 C C . ILE A 1 107 ? -17.343 -11.469 6.267 1.00 72.31 107 ILE A C 1
ATOM 810 O O . ILE A 1 107 ? -18.341 -11.518 5.545 1.00 72.31 107 ILE A O 1
ATOM 814 N N . PRO A 1 108 ? -16.282 -12.268 6.019 1.00 68.38 108 PRO A N 1
ATOM 815 C CA . PRO A 1 108 ? -16.229 -13.125 4.834 1.00 68.38 108 PRO A CA 1
ATOM 816 C C . PRO A 1 108 ? -17.262 -14.260 4.861 1.00 68.38 108 PRO A C 1
ATOM 818 O O . PRO A 1 108 ? -17.541 -14.859 3.828 1.00 68.38 108 PRO A O 1
ATOM 821 N N . LYS A 1 109 ? -17.822 -14.593 6.035 1.00 65.62 109 LYS A N 1
ATOM 822 C CA . LYS A 1 109 ? -18.884 -15.606 6.163 1.00 65.62 109 LYS A CA 1
ATOM 823 C C . LYS A 1 109 ? -20.237 -15.070 5.700 1.00 65.62 109 LYS A C 1
ATOM 825 O O . LYS A 1 109 ? -21.019 -15.839 5.159 1.00 65.62 109 LYS A O 1
ATOM 830 N N . ILE A 1 110 ? -20.488 -13.776 5.901 1.00 66.00 110 ILE A N 1
ATOM 831 C CA . ILE A 1 110 ? -21.702 -13.094 5.437 1.00 66.00 110 ILE A CA 1
ATOM 832 C C . ILE A 1 110 ? -21.579 -12.733 3.949 1.00 66.00 110 ILE A C 1
ATOM 834 O O . ILE A 1 110 ? -22.539 -12.872 3.202 1.00 66.00 110 ILE A O 1
ATOM 838 N N . TYR A 1 111 ? -20.389 -12.297 3.520 1.00 66.69 111 TYR A N 1
ATOM 839 C CA . TYR A 1 111 ? -20.140 -11.721 2.193 1.00 66.69 111 TYR A CA 1
ATOM 840 C C . TYR A 1 111 ? -19.460 -12.656 1.194 1.00 66.69 111 TYR A C 1
ATOM 842 O O . TYR A 1 111 ? -18.915 -12.185 0.197 1.00 66.69 111 TYR A O 1
ATOM 850 N N . ARG A 1 112 ? -19.469 -13.975 1.419 1.00 61.59 112 ARG A N 1
ATOM 851 C CA . ARG A 1 112 ? -19.024 -14.916 0.383 1.00 61.59 112 ARG A CA 1
ATOM 852 C C . ARG A 1 112 ? -19.976 -14.816 -0.813 1.00 61.59 112 ARG A C 1
ATOM 854 O O . ARG A 1 112 ? -21.034 -15.436 -0.832 1.00 61.59 112 ARG A O 1
ATOM 861 N N . VAL A 1 113 ? -19.591 -13.988 -1.778 1.00 45.91 113 VAL A N 1
ATOM 862 C CA . VAL A 1 113 ? -20.159 -13.958 -3.123 1.00 45.91 113 VAL A CA 1
ATOM 863 C C . VAL A 1 113 ? -19.809 -15.309 -3.771 1.00 45.91 113 VAL A C 1
ATOM 865 O O . VAL A 1 113 ? -18.651 -15.719 -3.642 1.00 45.91 113 VAL A O 1
ATOM 868 N N . PRO A 1 114 ? -20.781 -16.033 -4.359 1.00 41.34 114 PRO A N 1
ATOM 869 C CA . PRO A 1 114 ? -20.505 -17.234 -5.144 1.00 41.34 114 PRO A CA 1
ATOM 870 C C . PRO A 1 114 ? -19.497 -16.982 -6.270 1.00 41.34 114 PRO A C 1
ATOM 872 O O . PRO A 1 114 ? -19.495 -15.854 -6.818 1.00 41.34 114 PRO A O 1
#

InterPro domains:
  IPR032284 ATP-dependent DNA helicase RecQ, zinc-binding domain [PF16124] (25-73)
  IPR036388 Winged helix-like DNA-binding domain superfamily [G3DSA:1.10.10.10] (13-113)

pLDDT: mean 79.65, std 20.33, range [29.3, 98.0]

Secondary structure (DSSP, 8-state):
--------------SSSHHHHHHHHHHHHHHHHHHHHHHHHHH--SS-HHHHHHHHTT----GGGGTT-SHHHHS-PPP-----HHHHHHHHHHHHHH-----GGGHHHH----

Foldseek 3Di:
DDDDDDDDDDDDDDDPPPVVVVVVVVVVVVVVVVVVLVVVLVPDLADQNVCSVCVVVVHDDDSVVCVCVDNSSVDPDDDDDDDCPVVVVVQVVVVVVPVDDDDPVVSCVVPVDD

Sequence (114 aa):
MSSQGVIEQSPLASGSRQTSVANSGRILETNIDNLLRMVSYCENDVDCRCFLQLLHFGEKFDPTNCGKTCDNCSKALSCIEKDVTDIARHLVEPMKSTGQQNSSAHIPKIYRVP

Organism: NCBI:txid273540